Protein AF-A0A3M5G631-F1 (afdb_monomer)

Mean predicted aligned error: 11.25 Å

Radius of gyration: 17.72 Å; Cα contacts (8 Å, |Δi|>4): 140; chains: 1; bounding box: 40×28×52 Å

Solvent-accessible surface area (backbone atoms only — not comparable to full-atom values): 6366 Å² total; per-residue (Å²): 136,82,77,75,73,75,61,82,85,82,78,92,77,86,80,75,81,82,79,80,76,83,82,96,70,92,74,77,78,76,64,74,39,70,50,77,42,62,46,1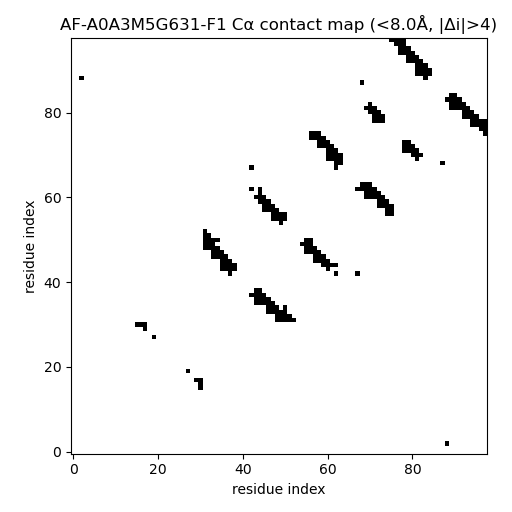00,86,70,46,66,37,33,36,32,40,28,49,97,49,98,75,48,45,52,36,38,40,44,61,42,93,92,50,101,45,68,39,32,39,40,44,86,58,32,38,37,41,42,42,61,47,99,86,70,48,77,74,47,74,49,77,43,76,106

Sequence (98 aa):
MSFQLRSFSQDLSAWAKPSCESSTLGFCDKGPVTTYDYNERGLEISRTEATGTTLARTTTIEWDPDRFLPIKVIEPNRVTVYSYNNQGCELTRQRAFR

Foldseek 3Di:
DDPDPPDDDDPPDDFDDQPPPDDDDPDSPDGFDKDFDADPVRHTQKIWTRPPDPPIWMKGFDDDPVDPHTQWIDTPFKIWGWDADPVRHTPDIDMDTD

pLDDT: mean 77.05, std 24.92, range [27.17, 97.94]

Nearest PDB structures (foldseek):
  8qjd-assembly2_B  TM=9.273E-01  e=2.723E-02  Salmonella bongori N268-08
  8uy4-assembly1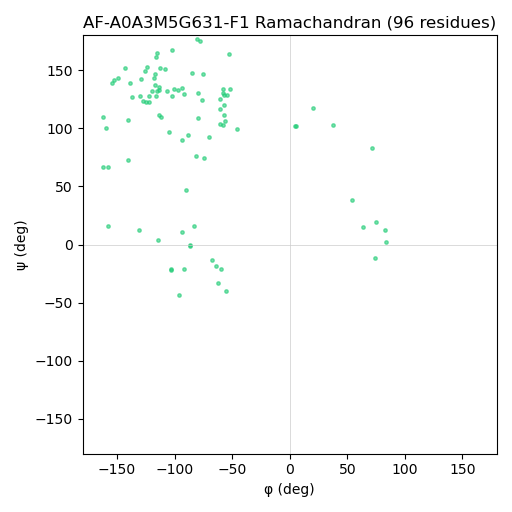_A  TM=8.794E-01  e=1.648E-02  Acinetobacter baumannii AB307-0294
  8qja-assembly2_B  TM=8.996E-01  e=1.623E-01  Advenella mimigardefordensis DPN7
  8qja-assembly1_A  TM=8.203E-01  e=1.815E-01  Advenella mimigardefordensis DPN7
  8qja-assembly4_D  TM=8.148E-01  e=2.682E-01  Advenella mimigardefordensis DPN7

Structure (mmCIF, N/CA/C/O backbone):
data_AF-A0A3M5G631-F1
#
_entry.id   AF-A0A3M5G631-F1
#
loop_
_atom_site.group_PDB
_atom_site.id
_atom_site.type_symbol
_atom_site.label_atom_id
_atom_site.label_alt_id
_atom_site.label_comp_id
_atom_site.label_asym_id
_atom_site.label_entity_id
_atom_site.label_seq_id
_atom_site.pdbx_PDB_ins_code
_atom_site.Cartn_x
_atom_site.Cartn_y
_atom_site.Cartn_z
_atom_site.occupancy
_atom_site.B_iso_or_equiv
_atom_site.auth_seq_id
_atom_site.auth_comp_id
_atom_site.auth_asym_id
_atom_site.auth_atom_id
_atom_site.pdbx_PDB_model_num
ATOM 1 N N . MET A 1 1 ? 19.122 -15.138 -6.296 1.00 29.42 1 MET A N 1
ATOM 2 C CA . MET A 1 1 ? 19.073 -14.136 -5.213 1.00 29.42 1 MET A CA 1
ATOM 3 C C . MET A 1 1 ? 17.623 -13.928 -4.834 1.00 29.42 1 MET A C 1
ATOM 5 O O . MET A 1 1 ? 16.899 -13.240 -5.538 1.00 29.42 1 MET A O 1
ATOM 9 N N . SER A 1 2 ? 17.182 -14.617 -3.790 1.00 27.27 2 SER A N 1
ATOM 10 C CA . SER A 1 2 ? 15.809 -14.537 -3.307 1.00 27.27 2 SER A CA 1
ATOM 11 C C . SER A 1 2 ? 15.685 -13.272 -2.472 1.00 27.27 2 SER A C 1
ATOM 13 O O . SER A 1 2 ? 16.273 -13.187 -1.394 1.00 27.27 2 SER A O 1
ATOM 15 N N . PHE A 1 3 ? 14.978 -12.271 -2.997 1.00 27.17 3 PHE A N 1
ATOM 16 C CA . PHE A 1 3 ? 14.546 -11.134 -2.197 1.00 27.17 3 PHE A CA 1
ATOM 17 C C . PHE A 1 3 ? 13.731 -11.703 -1.054 1.00 27.17 3 PHE A C 1
ATOM 19 O O . PHE A 1 3 ? 12.695 -12.331 -1.272 1.00 27.17 3 PHE A O 1
ATOM 26 N N . GLN A 1 4 ? 14.285 -11.591 0.150 1.00 28.52 4 GLN A N 1
ATOM 27 C CA . GLN A 1 4 ? 13.617 -12.039 1.348 1.00 28.52 4 GLN A CA 1
ATOM 28 C C . GLN A 1 4 ? 12.270 -11.329 1.415 1.00 28.52 4 GLN A C 1
ATOM 30 O O . GLN A 1 4 ? 12.192 -10.142 1.728 1.00 28.52 4 GLN A O 1
ATOM 35 N N . LEU A 1 5 ? 11.215 -12.092 1.130 1.00 30.02 5 LEU A N 1
ATOM 36 C CA . LEU A 1 5 ? 9.943 -11.962 1.810 1.00 30.02 5 LEU A CA 1
ATOM 37 C C . LEU A 1 5 ? 10.308 -11.875 3.288 1.00 30.02 5 LEU A C 1
ATOM 39 O O . LEU A 1 5 ? 10.655 -12.880 3.909 1.00 30.02 5 LEU A O 1
ATOM 43 N N . ARG A 1 6 ? 10.345 -10.658 3.837 1.00 31.39 6 ARG A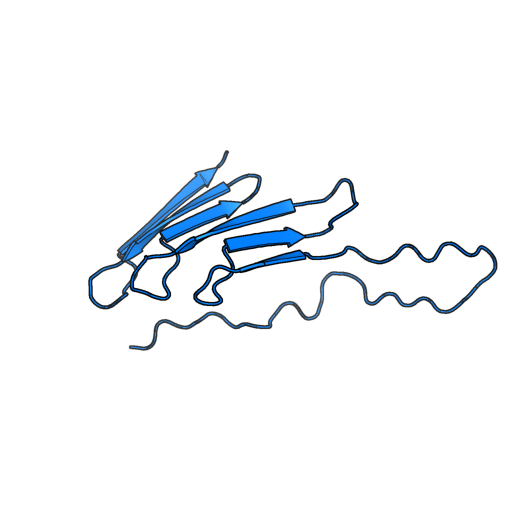 N 1
ATOM 44 C CA . ARG A 1 6 ? 10.238 -10.505 5.279 1.00 31.39 6 ARG A CA 1
ATOM 45 C C . ARG A 1 6 ? 8.905 -11.149 5.615 1.00 31.39 6 ARG A C 1
ATOM 47 O O . ARG A 1 6 ? 7.863 -10.599 5.272 1.00 31.39 6 ARG A O 1
ATOM 54 N N . SER A 1 7 ? 8.999 -12.363 6.147 1.00 28.81 7 SER A N 1
ATOM 55 C CA . SER A 1 7 ? 8.088 -12.998 7.088 1.00 28.81 7 SER A CA 1
ATOM 56 C C . SER A 1 7 ? 6.860 -12.117 7.347 1.00 28.81 7 SER A C 1
ATOM 58 O O . SER A 1 7 ? 6.955 -11.096 8.019 1.00 28.81 7 SER A O 1
ATOM 60 N N . PHE A 1 8 ? 5.705 -12.398 6.746 1.00 38.31 8 PHE A N 1
ATOM 61 C CA . PHE A 1 8 ? 4.757 -13.362 7.309 1.00 38.31 8 PHE A CA 1
ATOM 62 C C . PHE A 1 8 ? 5.191 -13.867 8.695 1.00 38.31 8 PHE A C 1
ATOM 64 O O . PHE A 1 8 ? 6.071 -14.713 8.812 1.00 38.31 8 PHE A O 1
ATOM 71 N N . SER A 1 9 ? 4.552 -13.324 9.734 1.00 36.09 9 SER A N 1
ATOM 72 C CA . SER A 1 9 ? 4.675 -13.720 11.142 1.00 36.09 9 SER A CA 1
ATOM 73 C C . SER A 1 9 ? 5.992 -13.362 11.844 1.00 36.09 9 SER A C 1
ATOM 75 O O . SER A 1 9 ? 6.852 -14.214 12.049 1.00 36.09 9 SER A O 1
ATOM 77 N N . GLN A 1 10 ? 6.094 -12.122 12.328 1.00 31.52 10 GLN A N 1
ATOM 78 C CA . GLN A 1 10 ? 6.817 -11.797 13.565 1.00 31.52 10 GLN A CA 1
ATOM 79 C C . GLN A 1 10 ? 6.303 -10.469 14.141 1.00 31.52 10 GLN A C 1
ATOM 81 O O . GLN A 1 10 ? 7.006 -9.470 14.203 1.00 31.52 10 GLN A O 1
ATOM 86 N N . ASP A 1 11 ? 5.047 -10.476 14.576 1.00 34.62 11 ASP A N 1
ATOM 87 C CA . ASP A 1 11 ? 4.694 -9.734 15.784 1.00 34.62 11 ASP A CA 1
ATOM 88 C C . ASP A 1 11 ? 3.692 -10.569 16.585 1.00 34.62 11 ASP A C 1
ATOM 90 O O . ASP A 1 11 ? 2.483 -10.358 16.583 1.00 34.62 11 ASP A O 1
ATOM 94 N N . LEU A 1 12 ? 4.215 -11.636 17.193 1.00 35.47 12 LEU A N 1
ATOM 95 C CA . LEU A 1 12 ? 3.475 -12.474 18.133 1.00 35.47 12 LEU A CA 1
ATOM 96 C C . LEU A 1 12 ? 3.476 -11.887 19.555 1.00 35.47 12 LEU A C 1
ATOM 98 O O . LEU A 1 12 ? 3.148 -12.604 20.500 1.00 35.47 12 LEU A O 1
ATOM 102 N N . SER A 1 13 ? 3.814 -10.609 19.761 1.00 34.03 13 SER A N 1
ATOM 103 C CA . SER A 1 13 ? 3.867 -10.071 21.122 1.00 34.03 13 SER A CA 1
ATOM 104 C C . SER A 1 13 ? 3.848 -8.545 21.204 1.00 34.03 13 SER A C 1
ATOM 106 O O . SER A 1 13 ? 4.818 -7.969 21.689 1.00 34.03 13 SER A O 1
ATOM 108 N N . ALA A 1 14 ? 2.747 -7.880 20.831 1.00 34.41 14 ALA A N 1
ATOM 109 C CA . ALA A 1 14 ? 2.553 -6.498 21.291 1.00 34.41 14 ALA A CA 1
ATOM 110 C C . ALA A 1 14 ? 1.119 -5.939 21.317 1.00 34.41 14 ALA A C 1
ATOM 112 O O . ALA A 1 14 ? 0.983 -4.729 21.440 1.00 34.41 14 ALA A O 1
ATOM 113 N N . TRP A 1 15 ? 0.042 -6.733 21.246 1.00 34.72 15 TRP A N 1
ATOM 114 C CA . TRP A 1 15 ? -1.284 -6.233 21.650 1.00 34.72 15 TRP A CA 1
ATOM 115 C C . TRP A 1 15 ? -2.272 -7.365 21.983 1.00 34.72 15 TRP A C 1
ATOM 117 O O . TRP A 1 15 ? -2.834 -8.025 21.120 1.00 34.72 15 TRP A O 1
ATOM 127 N N . ALA A 1 16 ? -2.410 -7.584 23.293 1.00 36.44 16 ALA A N 1
ATOM 128 C CA . ALA A 1 16 ? -3.495 -8.231 24.033 1.00 36.44 16 ALA A CA 1
ATOM 129 C C . ALA A 1 16 ? -4.189 -9.463 23.411 1.00 36.44 16 ALA A C 1
ATOM 131 O O . ALA A 1 16 ? -5.152 -9.359 22.654 1.00 36.44 16 ALA A O 1
ATOM 132 N N . LYS A 1 17 ? -3.829 -10.654 23.912 1.00 38.31 17 LYS A N 1
ATOM 133 C CA . LYS A 1 17 ? -4.803 -11.752 24.015 1.00 38.31 17 LYS A CA 1
ATOM 134 C C . LYS A 1 17 ? -5.983 -11.239 24.858 1.00 38.31 17 LYS A C 1
ATOM 136 O O . LYS A 1 17 ? -5.714 -10.740 25.953 1.00 38.31 17 LYS A O 1
ATOM 141 N N . PRO A 1 18 ? -7.253 -11.353 24.430 1.00 44.25 18 PRO A N 1
ATOM 142 C CA . PRO A 1 18 ? -8.366 -11.054 25.316 1.00 44.25 18 PRO A CA 1
ATOM 143 C C . PRO A 1 18 ? -8.430 -12.159 26.375 1.00 44.25 18 PRO A C 1
ATOM 145 O O . PRO A 1 18 ? -9.039 -13.206 26.168 1.00 44.25 18 PRO A O 1
ATOM 148 N N . SER A 1 19 ? -7.769 -11.950 27.513 1.00 49.69 19 SER A N 1
ATOM 149 C CA . SER A 1 19 ? -8.029 -12.713 28.731 1.00 49.69 19 SER A CA 1
ATOM 150 C C . SER A 1 19 ? -9.354 -12.221 29.313 1.00 49.69 19 SER A C 1
ATOM 152 O O . SER A 1 19 ? -9.385 -11.453 30.271 1.00 49.69 19 SER A O 1
ATOM 154 N N . CYS A 1 20 ? -10.471 -12.605 28.698 1.00 49.59 20 CYS A N 1
ATOM 155 C CA . CYS A 1 20 ? -11.768 -12.471 29.348 1.00 49.59 20 CYS A CA 1
ATOM 156 C C . CYS A 1 20 ? -11.939 -13.662 30.298 1.00 49.59 20 CYS A C 1
ATOM 158 O O . CYS A 1 20 ? -12.646 -14.618 29.996 1.00 49.59 20 CYS A O 1
ATOM 160 N N . GLU A 1 21 ? -11.262 -13.619 31.444 1.00 49.75 21 GLU A N 1
ATOM 161 C CA . GLU A 1 21 ? -11.658 -14.416 32.603 1.00 49.75 21 GLU A CA 1
ATOM 162 C C . GLU A 1 21 ? -12.560 -13.537 33.476 1.00 49.75 21 GLU A C 1
ATOM 164 O O . GLU A 1 21 ? -12.109 -12.739 34.288 1.00 49.75 21 GLU A O 1
ATOM 169 N N . SER A 1 22 ? -13.859 -13.624 33.172 1.00 54.03 22 SER A N 1
ATOM 170 C CA . SER A 1 22 ? -15.028 -13.393 34.034 1.00 54.03 22 SER A CA 1
ATOM 171 C C . SER A 1 22 ? -14.833 -12.565 35.314 1.00 54.03 22 SER A C 1
ATOM 173 O O . SER A 1 22 ? -14.256 -13.072 36.269 1.00 54.03 22 SER A O 1
ATOM 175 N N . SER A 1 23 ? -15.501 -11.402 35.425 1.00 47.06 23 SER A N 1
ATOM 176 C CA . SER A 1 23 ? -16.188 -10.968 36.666 1.00 47.06 23 SER A CA 1
ATOM 177 C C . SER A 1 23 ? -17.219 -9.841 36.418 1.00 47.06 23 SER A C 1
ATOM 179 O O . SER A 1 23 ? -16.877 -8.689 36.171 1.00 47.06 23 SER A O 1
ATOM 181 N N . THR A 1 24 ? -18.502 -10.189 36.543 1.00 53.41 24 THR A N 1
ATOM 182 C CA . THR A 1 24 ? -19.605 -9.383 37.123 1.00 53.41 24 THR A CA 1
ATOM 183 C C . THR A 1 24 ? -20.231 -8.184 36.379 1.00 53.41 24 THR A C 1
ATOM 185 O O . THR A 1 24 ? -21.322 -7.797 36.784 1.00 53.41 24 THR A O 1
ATOM 188 N N . LEU A 1 25 ? -19.708 -7.635 35.270 1.00 51.31 25 LEU A N 1
ATOM 189 C CA . LEU A 1 25 ? -20.395 -6.504 34.582 1.00 51.31 25 LEU A CA 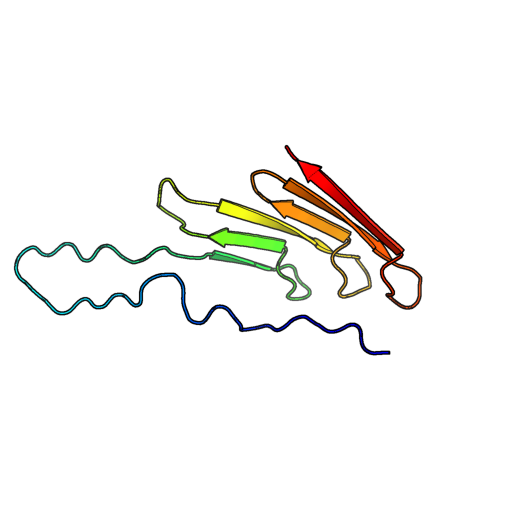1
ATOM 190 C C . LEU A 1 25 ? -20.610 -6.599 33.060 1.00 51.31 25 LEU A C 1
ATOM 192 O O . LEU A 1 25 ? -21.044 -5.628 32.453 1.00 51.31 25 LEU A O 1
ATOM 196 N N . GLY A 1 26 ? -20.414 -7.758 32.428 1.00 53.69 26 GLY A N 1
ATOM 197 C CA . GLY A 1 26 ? -20.978 -8.011 31.089 1.00 53.69 26 GLY A CA 1
ATOM 198 C C . GLY A 1 26 ? -20.489 -7.122 29.931 1.00 53.69 26 GLY A C 1
ATOM 199 O O . GLY A 1 26 ? -21.098 -7.157 28.867 1.00 53.69 26 GLY A O 1
ATOM 200 N N . PHE A 1 27 ? -19.391 -6.379 30.081 1.00 50.59 27 PHE A N 1
ATOM 201 C CA . PHE A 1 27 ? -18.719 -5.709 28.966 1.00 50.59 27 PHE A CA 1
ATOM 202 C C . PHE A 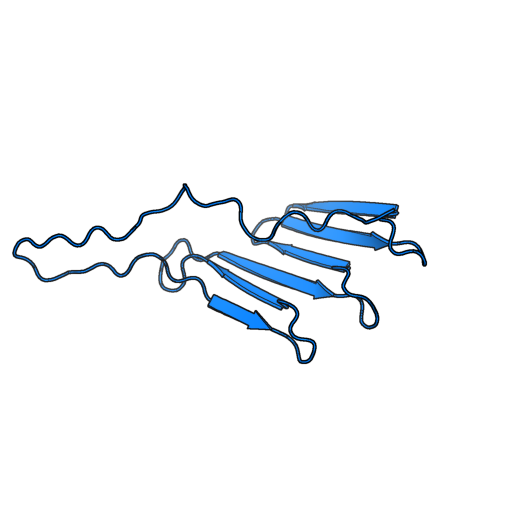1 27 ? -17.450 -6.481 28.612 1.00 50.59 27 PHE A C 1
ATOM 204 O O . PHE A 1 27 ? -16.414 -6.360 29.258 1.00 50.59 27 PHE A O 1
ATOM 211 N N . CYS A 1 28 ? -17.559 -7.341 27.601 1.00 54.44 28 CYS A N 1
ATOM 212 C CA . CYS A 1 28 ? -16.395 -7.890 26.922 1.00 54.44 28 CYS A CA 1
ATOM 213 C C . CYS A 1 28 ? -16.056 -6.907 25.805 1.00 54.44 28 CYS A C 1
ATOM 215 O O . CYS A 1 28 ? -16.657 -6.966 24.728 1.00 54.44 28 CYS A O 1
ATOM 217 N N . ASP A 1 29 ? -15.149 -5.971 26.085 1.00 59.47 29 ASP A N 1
ATOM 218 C CA . ASP A 1 29 ? -14.564 -5.136 25.044 1.00 59.47 29 ASP A CA 1
ATOM 219 C C . ASP A 1 29 ? -13.850 -6.074 24.076 1.00 59.47 29 ASP A C 1
ATOM 221 O O . ASP A 1 29 ? -12.805 -6.662 24.371 1.00 59.47 29 ASP A O 1
ATOM 225 N N . LYS A 1 30 ? -14.485 -6.303 22.927 1.00 67.38 30 LYS A N 1
ATOM 226 C CA . LYS A 1 30 ? -13.900 -7.079 21.842 1.00 67.38 30 LYS A CA 1
ATOM 227 C C . LYS A 1 30 ? -12.588 -6.378 21.499 1.00 67.38 30 LYS A C 1
ATOM 229 O O . LYS A 1 30 ? -12.596 -5.188 21.191 1.00 67.38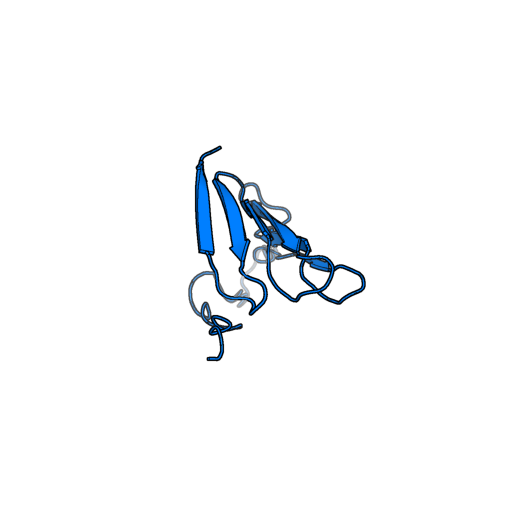 30 LYS A O 1
ATOM 234 N N . GLY A 1 31 ? -11.471 -7.097 21.620 1.00 66.69 31 GLY A N 1
ATOM 235 C CA . GLY A 1 31 ? -10.153 -6.560 21.293 1.00 66.69 31 GLY A CA 1
ATOM 236 C C . GLY A 1 31 ? -10.118 -5.951 19.882 1.00 66.69 31 GLY A C 1
ATOM 237 O O . GLY A 1 31 ? -11.017 -6.218 19.077 1.00 66.69 31 GLY A O 1
ATOM 238 N N . PRO A 1 32 ? -9.099 -5.134 19.569 1.00 76.94 32 PRO A N 1
ATOM 239 C CA . PRO A 1 32 ? -9.055 -4.404 18.309 1.00 76.94 32 PRO A CA 1
ATOM 240 C C . PRO A 1 32 ? -9.212 -5.365 17.123 1.00 76.94 32 PRO A C 1
ATOM 242 O O . PRO A 1 32 ? -8.524 -6.380 17.039 1.00 76.94 32 PRO A O 1
ATOM 245 N N . VAL A 1 33 ? -10.133 -5.070 16.208 1.00 87.06 33 VAL A N 1
ATOM 246 C CA . VAL A 1 33 ? -10.369 -5.923 15.037 1.00 87.06 33 VAL A CA 1
ATOM 247 C C . VAL A 1 33 ? -9.498 -5.435 13.884 1.00 87.06 33 VAL A C 1
ATOM 249 O O . VAL A 1 33 ? -9.524 -4.250 13.548 1.00 87.06 33 VAL A O 1
ATOM 252 N N . THR A 1 34 ? -8.752 -6.339 13.250 1.00 87.69 34 THR A N 1
ATOM 253 C CA . THR A 1 34 ? -8.030 -6.035 12.007 1.00 87.69 34 THR A CA 1
ATOM 254 C C . THR A 1 34 ? -8.789 -6.609 10.819 1.00 87.69 34 THR A C 1
ATOM 256 O O . THR A 1 34 ? -9.136 -7.789 10.816 1.00 87.69 34 THR A O 1
ATOM 259 N N . THR A 1 35 ? -9.057 -5.771 9.823 1.00 91.44 35 THR A N 1
ATOM 260 C CA . THR A 1 35 ? -9.726 -6.145 8.571 1.00 91.44 35 THR A CA 1
ATOM 261 C C . THR A 1 35 ? -8.756 -6.029 7.399 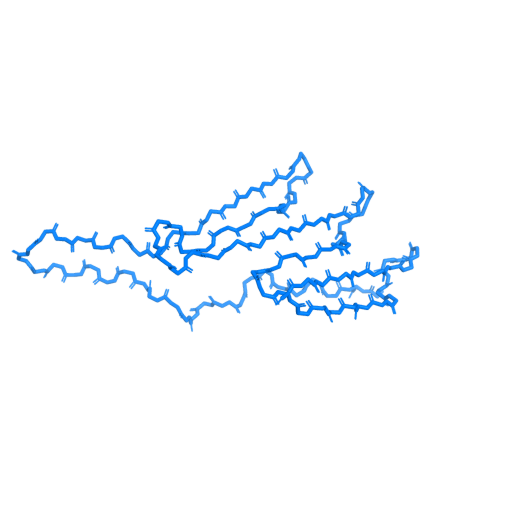1.00 91.44 35 THR A C 1
ATOM 263 O O . THR A 1 35 ? -7.803 -5.250 7.455 1.00 91.44 35 THR A O 1
ATOM 266 N N . TYR A 1 36 ? -8.978 -6.839 6.365 1.00 94.06 36 TYR A N 1
ATOM 267 C CA . TYR A 1 36 ? -8.106 -6.953 5.199 1.00 94.06 36 TYR A CA 1
ATOM 268 C C . TYR A 1 36 ? -8.950 -7.053 3.934 1.00 94.06 36 TYR A C 1
ATOM 270 O O . TYR A 1 36 ? -9.916 -7.815 3.908 1.00 94.06 36 TYR A O 1
ATOM 278 N N . ASP A 1 37 ? -8.518 -6.363 2.883 1.00 94.06 37 ASP A N 1
ATOM 279 C CA . ASP A 1 37 ? -9.053 -6.503 1.534 1.00 94.06 37 ASP A CA 1
ATOM 280 C C . ASP A 1 37 ? -7.960 -6.998 0.591 1.00 94.06 37 ASP A C 1
ATOM 282 O O . ASP A 1 37 ? -6.796 -6.589 0.678 1.00 94.06 37 ASP A O 1
ATOM 286 N N . TYR A 1 38 ? -8.353 -7.849 -0.352 1.00 95.94 38 TYR A N 1
ATOM 287 C CA . TYR A 1 38 ? -7.458 -8.483 -1.314 1.00 95.94 38 TYR A CA 1
ATOM 288 C C . TYR A 1 38 ? -7.943 -8.238 -2.744 1.00 95.94 38 TYR A C 1
ATOM 290 O O . TYR A 1 38 ? -9.142 -8.126 -2.990 1.00 95.94 38 TYR A O 1
ATOM 298 N N . ASN A 1 39 ? -7.014 -8.172 -3.698 1.00 93.00 39 ASN A N 1
ATOM 299 C CA . ASN A 1 39 ? -7.355 -8.159 -5.121 1.00 93.00 39 ASN A CA 1
ATOM 300 C C . ASN A 1 39 ? -7.646 -9.573 -5.660 1.00 93.00 39 ASN A C 1
ATOM 302 O O . ASN A 1 39 ? -7.470 -10.575 -4.968 1.00 93.00 39 ASN A O 1
ATOM 306 N N . GLU A 1 40 ? -8.024 -9.662 -6.938 1.00 95.69 40 GLU A N 1
ATOM 307 C CA . GLU A 1 40 ? -8.305 -10.927 -7.643 1.00 95.69 40 GLU A CA 1
ATOM 308 C C . GLU A 1 40 ? -7.105 -11.892 -7.683 1.00 95.69 40 GLU A C 1
ATOM 310 O O . GLU A 1 40 ? -7.274 -13.099 -7.839 1.00 95.69 40 GLU A O 1
ATOM 315 N N . ARG A 1 41 ? -5.882 -11.370 -7.503 1.00 95.06 41 ARG A N 1
ATOM 316 C CA . ARG A 1 41 ? -4.639 -12.153 -7.407 1.00 95.06 41 ARG A CA 1
ATOM 317 C C . ARG A 1 41 ? -4.350 -12.641 -5.979 1.00 95.06 41 ARG A C 1
ATOM 319 O O . ARG A 1 41 ? -3.322 -13.278 -5.765 1.00 95.06 41 ARG A O 1
ATOM 326 N N . GLY A 1 42 ? -5.209 -12.326 -5.008 1.00 93.94 42 GLY A N 1
ATOM 327 C CA . GLY A 1 42 ? -5.028 -12.663 -3.594 1.00 93.94 42 GLY A CA 1
ATOM 328 C C . GLY A 1 42 ? -3.988 -11.803 -2.868 1.00 93.94 42 GLY A C 1
ATOM 329 O O . GLY A 1 42 ? -3.484 -12.213 -1.824 1.00 93.94 42 GLY A O 1
ATOM 330 N N . LEU A 1 43 ? -3.634 -10.631 -3.404 1.00 92.50 43 LEU A N 1
ATOM 331 C CA . LEU A 1 43 ? -2.690 -9.699 -2.780 1.00 92.50 43 LEU A CA 1
ATOM 332 C C . LEU A 1 43 ? -3.426 -8.657 -1.945 1.00 92.50 43 LEU A C 1
ATOM 334 O O . LEU A 1 43 ? -4.414 -8.091 -2.407 1.00 92.50 43 LEU A O 1
ATOM 338 N N . GLU A 1 44 ? -2.929 -8.403 -0.732 1.00 94.25 44 GLU A N 1
ATOM 339 C CA . GLU A 1 44 ? -3.482 -7.412 0.201 1.00 94.25 44 GLU A CA 1
ATOM 340 C C . GLU A 1 44 ? -3.434 -6.024 -0.437 1.00 94.25 44 GLU A C 1
ATOM 342 O O . GLU A 1 44 ? -2.352 -5.517 -0.714 1.00 94.25 44 GLU A O 1
ATOM 347 N N . ILE A 1 45 ? -4.586 -5.404 -0.666 1.00 96.44 45 ILE A N 1
ATOM 348 C CA . ILE A 1 45 ? -4.680 -4.030 -1.182 1.00 96.44 45 ILE A CA 1
ATOM 349 C C . ILE A 1 45 ? -5.028 -3.031 -0.084 1.00 96.44 45 ILE A C 1
ATOM 351 O O . ILE A 1 45 ? -4.719 -1.849 -0.218 1.00 96.44 45 ILE A O 1
ATOM 355 N N . SER A 1 46 ? -5.629 -3.493 1.013 1.00 95.31 46 SER A N 1
ATOM 356 C CA . SER A 1 46 ? -5.974 -2.666 2.163 1.00 95.31 46 SER A CA 1
ATOM 357 C C . SER A 1 46 ? -5.921 -3.482 3.448 1.00 95.31 46 SER A C 1
ATOM 359 O O . SER A 1 46 ? -6.319 -4.646 3.473 1.00 95.31 46 SER A O 1
ATOM 361 N N . ARG A 1 47 ? -5.468 -2.851 4.528 1.00 95.38 47 ARG A N 1
ATOM 362 C CA . ARG A 1 47 ? -5.557 -3.363 5.892 1.00 95.38 47 ARG A CA 1
ATOM 363 C C . ARG A 1 47 ? -5.973 -2.250 6.829 1.00 95.38 47 ARG A C 1
ATOM 365 O O . ARG A 1 47 ? -5.293 -1.226 6.892 1.00 95.38 47 ARG A O 1
ATOM 372 N N . THR A 1 48 ? -7.022 -2.474 7.611 1.00 92.62 48 THR A N 1
ATOM 373 C CA . THR A 1 48 ? -7.432 -1.562 8.681 1.00 92.62 48 THR A CA 1
ATOM 374 C C . THR A 1 48 ? -7.245 -2.226 10.035 1.00 92.62 48 THR A C 1
ATOM 376 O O . THR A 1 48 ? -7.946 -3.169 10.397 1.00 92.62 48 THR A O 1
ATOM 379 N N . GLU A 1 49 ? -6.289 -1.715 10.799 1.00 88.94 49 GLU A N 1
ATOM 380 C CA . GLU A 1 49 ? -6.010 -2.118 12.176 1.00 88.94 49 GLU A CA 1
ATOM 381 C C . GLU A 1 49 ? -6.911 -1.349 13.144 1.00 88.94 49 GLU A C 1
ATOM 383 O O . GLU A 1 49 ? -7.247 -0.192 12.893 1.00 88.94 49 GLU A O 1
ATOM 388 N N . ALA A 1 50 ? -7.281 -1.983 14.262 1.00 88.81 50 ALA A N 1
ATOM 389 C CA . ALA A 1 50 ? -8.118 -1.399 15.316 1.00 88.81 50 ALA A CA 1
ATOM 390 C C . ALA A 1 50 ? -9.466 -0.834 14.822 1.00 88.81 50 ALA A C 1
ATOM 392 O O . ALA A 1 50 ? -9.959 0.190 15.306 1.00 88.81 50 ALA A O 1
ATOM 393 N N . THR A 1 51 ? -10.070 -1.538 13.865 1.00 80.06 51 THR A N 1
ATOM 394 C CA . THR A 1 51 ? -11.391 -1.248 13.302 1.00 80.06 51 THR A CA 1
ATOM 395 C C . THR A 1 51 ? -12.424 -1.107 14.421 1.00 80.06 51 THR A C 1
ATOM 397 O O . THR A 1 51 ? -12.472 -1.922 15.341 1.00 80.06 51 THR A O 1
ATOM 400 N N . GLY A 1 52 ? -13.254 -0.064 14.342 1.00 81.75 52 GLY A N 1
ATOM 401 C CA . GLY A 1 52 ? -14.277 0.233 15.350 1.00 81.75 52 GLY A CA 1
ATOM 402 C C . GLY A 1 52 ? -13.771 1.009 16.572 1.00 81.75 52 GLY A C 1
ATOM 403 O O . GLY A 1 52 ? -14.560 1.293 17.467 1.00 81.75 52 GLY A O 1
ATOM 404 N N . THR A 1 53 ? -12.489 1.390 16.608 1.00 84.00 53 THR A N 1
ATOM 405 C CA . THR A 1 53 ? -11.912 2.245 17.659 1.00 84.00 53 THR A CA 1
ATOM 406 C C . THR A 1 53 ? -11.447 3.591 17.095 1.00 84.00 53 THR A C 1
ATOM 408 O O . THR A 1 53 ? -11.263 3.747 15.888 1.00 84.00 53 THR A O 1
ATOM 411 N N . THR A 1 54 ? -11.187 4.570 17.966 1.00 85.31 54 THR A N 1
ATOM 412 C CA . THR A 1 54 ? -10.588 5.867 17.586 1.00 85.31 54 THR A CA 1
ATOM 413 C C . THR A 1 54 ? -9.134 5.755 17.122 1.00 85.31 54 THR A C 1
ATOM 415 O O . THR A 1 54 ? -8.598 6.697 16.544 1.00 85.31 54 THR A O 1
ATOM 418 N N . LEU A 1 55 ? -8.491 4.612 17.365 1.00 86.50 55 LEU A N 1
ATOM 419 C CA . LEU A 1 55 ? -7.113 4.331 16.972 1.00 86.50 55 LEU A CA 1
ATOM 420 C C . LEU A 1 55 ? -7.026 3.613 15.620 1.00 86.50 55 LEU A C 1
ATOM 422 O O . LEU A 1 55 ? -5.945 3.139 15.271 1.00 86.50 55 LEU A O 1
ATOM 426 N N . ALA A 1 56 ? -8.134 3.519 14.875 1.00 85.69 56 ALA A N 1
ATOM 427 C CA . ALA A 1 56 ? -8.172 2.825 13.598 1.00 85.69 56 ALA A CA 1
ATOM 428 C C . ALA A 1 56 ? -7.151 3.404 12.605 1.00 85.69 56 ALA A C 1
ATOM 430 O O . ALA A 1 56 ? -7.075 4.618 12.395 1.00 85.69 56 ALA A O 1
ATOM 431 N N . ARG A 1 57 ? -6.358 2.529 11.984 1.00 91.75 57 ARG A N 1
ATOM 432 C CA . ARG A 1 57 ? -5.315 2.902 11.017 1.00 91.75 57 ARG A CA 1
ATOM 433 C C . ARG A 1 57 ? -5.460 2.064 9.766 1.00 91.75 57 ARG A C 1
ATOM 435 O O . ARG A 1 57 ? -5.458 0.841 9.853 1.00 91.75 57 ARG A O 1
ATOM 442 N N . THR A 1 58 ? -5.522 2.721 8.614 1.00 94.00 58 THR A N 1
ATOM 443 C CA . THR A 1 58 ? -5.616 2.047 7.317 1.00 94.00 58 THR A CA 1
ATOM 444 C C . THR A 1 58 ? -4.295 2.141 6.570 1.00 94.00 58 THR A C 1
ATOM 446 O O . THR A 1 58 ? -3.716 3.222 6.457 1.00 94.00 58 THR A O 1
ATOM 449 N N . THR A 1 59 ? -3.842 1.003 6.056 1.00 95.75 59 THR A N 1
ATOM 450 C CA . THR A 1 59 ? -2.721 0.885 5.127 1.00 95.75 59 THR A CA 1
ATOM 451 C C . THR A 1 59 ? -3.246 0.405 3.784 1.00 95.75 59 THR A C 1
ATOM 453 O O . THR A 1 59 ? -3.997 -0.561 3.739 1.00 95.75 59 THR A O 1
ATOM 456 N N . THR A 1 60 ? -2.839 1.046 2.695 1.00 97.31 60 THR A N 1
ATOM 457 C CA . THR A 1 60 ? -3.185 0.642 1.326 1.00 97.31 60 THR A CA 1
ATOM 458 C C . THR A 1 60 ? -1.917 0.260 0.577 1.00 97.31 60 THR A C 1
ATOM 460 O O . THR A 1 60 ? -0.906 0.957 0.690 1.00 97.31 60 THR A O 1
ATOM 463 N N . ILE A 1 61 ? -1.960 -0.824 -0.193 1.00 96.31 61 ILE A N 1
ATOM 464 C CA . ILE A 1 61 ? -0.821 -1.311 -0.977 1.00 96.31 61 ILE A CA 1
ATOM 465 C C . ILE A 1 61 ? -1.227 -1.377 -2.449 1.00 96.31 61 ILE A C 1
ATOM 467 O O . ILE A 1 61 ? -2.182 -2.057 -2.818 1.00 96.31 61 ILE A O 1
ATOM 471 N N . GLU A 1 62 ? -0.477 -0.681 -3.299 1.00 97.31 62 GLU A N 1
ATOM 472 C CA . GLU A 1 62 ? -0.565 -0.822 -4.751 1.00 97.31 62 GLU A CA 1
ATOM 473 C C . GLU A 1 62 ? 0.540 -1.779 -5.212 1.00 97.31 62 GLU A C 1
ATOM 475 O O . GLU A 1 62 ? 1.706 -1.648 -4.821 1.00 97.31 62 GLU A O 1
ATOM 480 N N . TRP A 1 63 ? 0.171 -2.739 -6.055 1.00 97.62 63 TRP A N 1
ATOM 481 C CA . TRP A 1 63 ? 1.059 -3.785 -6.560 1.00 97.62 63 TRP A CA 1
ATOM 482 C C . TRP A 1 63 ? 1.395 -3.562 -8.031 1.00 97.62 63 TRP A C 1
ATOM 484 O O . TRP A 1 63 ? 0.593 -3.017 -8.787 1.00 97.62 63 TRP A O 1
ATOM 494 N N . ASP A 1 64 ? 2.572 -4.028 -8.440 1.00 95.38 64 ASP A N 1
ATOM 495 C CA . ASP A 1 64 ? 2.920 -4.199 -9.851 1.00 95.38 64 ASP A CA 1
ATOM 496 C C . ASP A 1 64 ? 1.894 -5.150 -10.519 1.00 95.38 64 ASP A C 1
ATOM 498 O O . ASP A 1 64 ? 1.544 -6.185 -9.932 1.00 95.38 64 ASP A O 1
ATOM 502 N N . PRO A 1 65 ? 1.373 -4.816 -11.715 1.00 93.94 65 PRO A N 1
ATOM 503 C CA . PRO A 1 65 ? 0.307 -5.586 -12.360 1.00 93.94 65 PRO A CA 1
ATOM 504 C C . PRO A 1 65 ? 0.722 -7.022 -12.695 1.00 93.94 65 PRO A C 1
ATOM 506 O O . PRO A 1 65 ? -0.099 -7.932 -12.565 1.00 93.94 65 PRO A O 1
ATOM 509 N N . ASP A 1 66 ? 1.994 -7.236 -13.028 1.00 93.88 66 ASP A N 1
ATOM 510 C CA . ASP A 1 66 ? 2.516 -8.521 -13.499 1.00 93.88 66 ASP A CA 1
ATOM 511 C C . ASP A 1 66 ? 3.305 -9.257 -12.412 1.00 93.88 66 ASP A C 1
ATOM 513 O O . ASP A 1 66 ? 3.492 -10.475 -12.468 1.00 93.88 66 ASP A O 1
ATOM 517 N N . ARG A 1 67 ? 3.791 -8.530 -11.399 1.00 92.94 67 ARG A N 1
ATOM 518 C CA . ARG A 1 67 ? 4.692 -9.065 -10.370 1.00 92.94 67 ARG A CA 1
ATOM 519 C C . ARG A 1 67 ? 4.066 -9.035 -8.984 1.00 92.94 67 ARG A C 1
ATOM 521 O O . ARG A 1 67 ? 3.092 -8.344 -8.716 1.00 92.94 67 ARG A O 1
ATOM 528 N N . PHE A 1 68 ? 4.616 -9.821 -8.069 1.00 94.69 68 PHE A N 1
ATOM 529 C CA . PHE A 1 68 ? 4.221 -9.833 -6.655 1.00 94.69 68 PHE A CA 1
ATOM 530 C C . PHE A 1 68 ? 5.054 -8.819 -5.855 1.00 94.69 68 PHE A C 1
ATOM 532 O O . PHE A 1 68 ? 5.633 -9.150 -4.824 1.00 94.69 68 PHE A O 1
ATOM 539 N N . LEU A 1 69 ? 5.183 -7.599 -6.389 1.00 94.88 69 LEU A N 1
ATOM 540 C CA . LEU A 1 69 ? 6.029 -6.536 -5.843 1.00 94.88 69 LEU A CA 1
ATOM 541 C C . LEU A 1 69 ? 5.182 -5.289 -5.550 1.00 94.88 69 LEU A C 1
ATOM 543 O O . LEU A 1 69 ? 4.463 -4.838 -6.443 1.00 94.88 69 LEU A O 1
ATOM 547 N N . PRO A 1 70 ? 5.237 -4.728 -4.331 1.00 96.19 70 PRO A N 1
ATOM 548 C CA . PRO A 1 70 ? 4.485 -3.528 -3.995 1.00 96.19 70 PRO A CA 1
ATOM 549 C C . PRO A 1 70 ? 5.170 -2.306 -4.604 1.00 96.19 70 PRO A C 1
ATOM 551 O O . PRO A 1 70 ? 6.333 -2.046 -4.324 1.00 96.19 70 PRO A O 1
ATOM 554 N N . ILE A 1 71 ? 4.460 -1.521 -5.404 1.00 97.50 71 ILE A N 1
ATOM 555 C CA . ILE A 1 71 ? 5.001 -0.288 -6.001 1.00 97.50 71 ILE A CA 1
ATOM 556 C C . ILE A 1 71 ? 4.724 0.936 -5.127 1.00 97.50 71 ILE A C 1
ATOM 558 O O . ILE A 1 71 ? 5.441 1.936 -5.202 1.00 97.50 71 ILE A O 1
ATOM 562 N N . LYS A 1 72 ? 3.723 0.855 -4.244 1.00 97.56 72 LYS A N 1
ATOM 563 C CA . LYS A 1 72 ? 3.372 1.940 -3.331 1.00 97.56 72 LYS A CA 1
ATOM 564 C C . LYS A 1 72 ? 2.677 1.412 -2.088 1.00 97.56 72 LYS A C 1
ATOM 566 O O . LYS A 1 72 ? 1.812 0.549 -2.169 1.00 97.56 72 LYS A O 1
ATOM 571 N N . VAL A 1 73 ? 3.032 1.976 -0.944 1.00 97.00 73 VAL A N 1
ATOM 572 C CA . VAL A 1 73 ? 2.404 1.704 0.348 1.00 97.00 73 VAL A CA 1
ATOM 573 C C . VAL A 1 73 ? 1.995 3.035 0.959 1.00 97.00 73 VAL A C 1
ATOM 575 O O . VAL A 1 73 ? 2.819 3.938 1.114 1.00 97.00 73 VAL A O 1
ATOM 578 N N . ILE A 1 74 ? 0.716 3.169 1.280 1.00 96.75 74 ILE A N 1
ATOM 579 C CA . ILE A 1 74 ? 0.119 4.365 1.864 1.00 96.75 74 ILE A CA 1
ATOM 580 C C . ILE A 1 74 ? -0.286 4.019 3.290 1.00 96.75 74 ILE A C 1
ATOM 582 O O . ILE A 1 74 ? -1.223 3.263 3.502 1.00 96.75 74 ILE A O 1
ATOM 586 N N . GLU A 1 75 ? 0.418 4.588 4.256 1.00 93.81 75 GLU A N 1
ATOM 587 C CA . GLU A 1 75 ? 0.107 4.544 5.683 1.00 93.81 75 GLU A CA 1
ATOM 588 C C . GLU A 1 75 ? -0.527 5.887 6.107 1.00 93.81 75 GLU A C 1
ATOM 590 O O . GLU A 1 75 ? -0.454 6.874 5.361 1.00 93.81 75 GLU A O 1
ATOM 595 N N . PRO A 1 76 ? -1.120 5.987 7.312 1.00 92.88 76 PRO A N 1
ATOM 596 C CA . PRO A 1 76 ? -1.818 7.202 7.740 1.00 92.88 76 PRO A CA 1
ATOM 597 C C . PRO A 1 76 ? -0.965 8.478 7.677 1.00 92.88 76 PRO A C 1
ATOM 599 O O . PRO A 1 76 ? -1.448 9.526 7.259 1.00 92.88 76 PRO A O 1
ATOM 602 N N . ASN A 1 77 ? 0.311 8.388 8.051 1.00 93.38 77 ASN A N 1
ATOM 603 C CA . ASN A 1 77 ? 1.233 9.524 8.153 1.00 93.38 77 ASN A CA 1
ATOM 604 C C . ASN A 1 77 ? 2.395 9.464 7.152 1.00 93.38 77 ASN A C 1
ATOM 606 O O . ASN A 1 77 ? 3.316 10.279 7.221 1.00 93.38 77 ASN A O 1
ATOM 610 N N . ARG A 1 78 ? 2.407 8.471 6.260 1.00 93.81 78 ARG A N 1
ATOM 611 C CA . ARG A 1 78 ? 3.548 8.215 5.386 1.00 93.81 78 ARG A CA 1
ATOM 612 C C . ARG A 1 78 ? 3.118 7.547 4.096 1.00 93.81 78 ARG A C 1
ATOM 614 O O . ARG A 1 78 ? 2.295 6.644 4.086 1.00 93.81 78 ARG A O 1
ATOM 621 N N . VAL A 1 79 ? 3.746 7.947 3.004 1.00 96.75 79 VAL A N 1
ATOM 622 C CA . VAL A 1 79 ? 3.689 7.241 1.728 1.00 96.75 79 VAL A CA 1
ATOM 623 C C . VAL A 1 79 ? 5.082 6.732 1.407 1.00 96.75 79 VAL A C 1
ATOM 625 O O . VAL A 1 79 ? 6.060 7.477 1.493 1.00 96.75 79 VAL A O 1
ATOM 628 N N . THR A 1 80 ? 5.173 5.462 1.030 1.00 96.50 80 THR A N 1
ATOM 629 C CA . THR A 1 80 ? 6.395 4.853 0.511 1.00 96.50 80 THR A CA 1
ATOM 630 C C . THR A 1 80 ? 6.173 4.430 -0.934 1.00 96.50 80 THR A C 1
ATOM 632 O O . THR A 1 80 ? 5.214 3.721 -1.220 1.00 96.50 80 THR A O 1
ATOM 635 N N . VAL A 1 81 ? 7.051 4.849 -1.841 1.00 97.94 81 VAL A N 1
ATOM 636 C CA . VAL A 1 81 ? 7.043 4.460 -3.259 1.00 97.94 81 VAL A CA 1
ATOM 637 C C . VAL A 1 81 ? 8.291 3.635 -3.539 1.00 97.94 81 VAL A C 1
ATOM 639 O O . VAL A 1 81 ? 9.387 4.004 -3.107 1.00 97.94 81 VAL A O 1
ATOM 642 N N . TYR A 1 82 ? 8.122 2.532 -4.259 1.00 96.75 82 TYR A N 1
ATOM 643 C CA . TYR A 1 82 ? 9.189 1.611 -4.629 1.00 96.75 82 TYR A CA 1
ATOM 644 C C . TYR A 1 82 ? 9.358 1.569 -6.145 1.00 96.75 82 TYR A C 1
ATOM 646 O O . TYR A 1 82 ? 8.390 1.659 -6.898 1.00 96.75 82 TYR A O 1
ATOM 654 N N . SER A 1 83 ? 10.593 1.370 -6.596 1.00 95.88 83 SER A N 1
ATOM 655 C 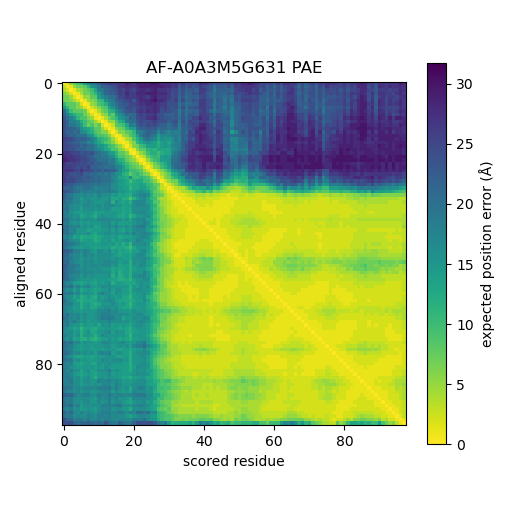CA . SER A 1 83 ? 10.882 1.031 -7.990 1.00 95.88 83 SER A CA 1
ATOM 656 C C . SER A 1 83 ? 11.775 -0.196 -8.046 1.00 95.88 83 SER A C 1
ATOM 658 O O . SER A 1 83 ? 12.724 -0.290 -7.265 1.00 95.88 83 SER A O 1
ATOM 660 N N . TYR A 1 84 ? 11.545 -1.070 -9.018 1.00 95.88 84 TYR A N 1
ATOM 661 C CA . TYR A 1 84 ? 12.306 -2.302 -9.198 1.00 95.88 84 TYR A CA 1
ATOM 662 C C . TYR A 1 84 ? 12.905 -2.368 -10.601 1.00 95.88 84 TYR A C 1
ATOM 664 O O . TYR A 1 84 ? 12.363 -1.797 -11.546 1.00 95.88 84 TYR A O 1
ATOM 672 N N . ASN A 1 85 ? 14.020 -3.079 -10.746 1.00 94.56 85 ASN A N 1
ATOM 673 C CA . ASN A 1 85 ? 14.521 -3.474 -12.056 1.00 94.56 85 ASN A CA 1
ATOM 674 C C . ASN A 1 85 ? 13.726 -4.681 -12.601 1.00 94.56 85 ASN A C 1
ATOM 676 O O . ASN A 1 85 ? 12.912 -5.286 -11.901 1.00 94.56 85 ASN A O 1
ATOM 680 N N . ASN A 1 86 ? 14.007 -5.088 -13.841 1.00 94.50 86 ASN A N 1
ATOM 681 C CA . ASN A 1 86 ? 13.303 -6.205 -14.486 1.00 94.50 86 ASN A CA 1
ATOM 682 C C . ASN A 1 86 ? 13.504 -7.567 -13.799 1.00 94.50 86 ASN A C 1
ATOM 684 O O . ASN A 1 86 ? 12.715 -8.479 -14.027 1.00 94.50 86 ASN A O 1
ATOM 688 N N . GLN A 1 87 ? 14.539 -7.712 -12.968 1.00 95.38 87 GLN A N 1
ATOM 689 C CA . GLN A 1 87 ? 14.806 -8.921 -12.185 1.00 95.38 87 GLN A CA 1
ATOM 690 C C . GLN A 1 87 ? 14.058 -8.920 -10.839 1.00 95.38 87 GLN A C 1
ATOM 692 O O . GLN A 1 87 ? 14.177 -9.877 -10.076 1.00 95.38 87 GLN A O 1
ATOM 697 N N . 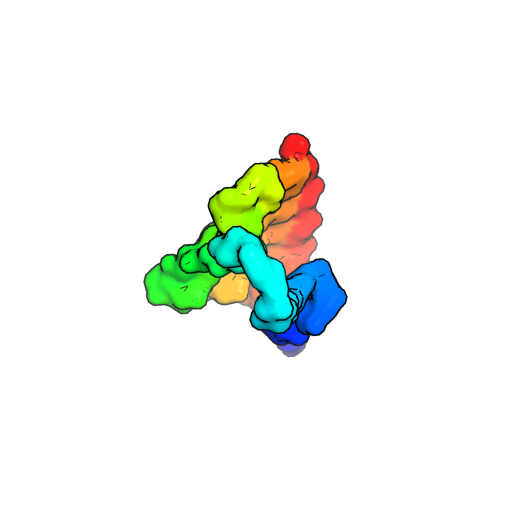GLY A 1 88 ? 13.304 -7.857 -10.536 1.00 93.44 88 GLY A N 1
ATOM 698 C CA . GLY A 1 88 ? 12.603 -7.677 -9.267 1.00 93.44 88 GLY A CA 1
ATOM 699 C C . GLY A 1 88 ? 13.480 -7.125 -8.141 1.00 93.44 88 GLY A C 1
ATOM 700 O O . GLY A 1 88 ? 13.061 -7.137 -6.987 1.00 93.44 88 GLY A O 1
ATOM 701 N N . CYS A 1 89 ? 14.682 -6.630 -8.446 1.00 95.38 89 CYS A N 1
ATOM 702 C CA . CYS A 1 89 ? 15.543 -5.990 -7.456 1.00 95.38 89 CYS A CA 1
ATOM 703 C C . CYS A 1 89 ? 15.101 -4.547 -7.208 1.00 95.38 89 CYS A C 1
ATOM 705 O O . CYS A 1 89 ? 14.952 -3.786 -8.163 1.00 95.38 89 CYS A O 1
ATOM 707 N N . GLU A 1 90 ? 14.947 -4.153 -5.941 1.00 95.44 90 GLU A N 1
ATOM 708 C CA . GLU A 1 90 ? 14.646 -2.765 -5.565 1.00 95.44 90 GLU A CA 1
ATOM 709 C C . GLU A 1 90 ? 15.775 -1.833 -6.033 1.00 95.44 90 GLU A C 1
ATOM 711 O O . GLU A 1 90 ? 16.944 -2.044 -5.717 1.00 95.44 90 GLU A O 1
ATOM 716 N N . LEU A 1 91 ? 15.414 -0.808 -6.802 1.00 96.50 91 LEU A N 1
ATOM 717 C CA . LEU A 1 91 ? 16.309 0.263 -7.238 1.00 96.50 91 LEU A CA 1
ATOM 718 C C . LEU A 1 91 ? 16.196 1.483 -6.329 1.00 96.50 91 LEU A C 1
ATOM 720 O O . LEU A 1 91 ? 17.203 2.092 -5.978 1.00 96.50 91 LEU A O 1
ATOM 724 N N . THR A 1 92 ? 14.969 1.857 -5.964 1.00 96.06 92 THR A N 1
ATOM 725 C CA . THR A 1 92 ? 14.714 3.022 -5.119 1.00 96.06 92 THR A CA 1
ATOM 726 C C . THR A 1 92 ? 13.566 2.760 -4.161 1.00 96.06 92 THR A C 1
ATOM 728 O O . THR A 1 92 ? 12.645 1.992 -4.451 1.00 96.06 92 THR A O 1
ATOM 731 N N . ARG A 1 93 ? 13.632 3.454 -3.024 1.00 96.75 93 ARG A N 1
ATOM 732 C CA . ARG A 1 93 ? 12.575 3.520 -2.024 1.00 96.75 93 ARG A CA 1
ATOM 733 C C . ARG A 1 93 ? 12.484 4.935 -1.494 1.00 96.75 93 ARG A C 1
ATOM 735 O O . ARG A 1 93 ? 13.335 5.376 -0.719 1.00 96.75 93 ARG A O 1
ATOM 742 N N . GLN A 1 94 ? 11.435 5.628 -1.897 1.00 97.25 94 GLN A N 1
ATOM 743 C CA . GLN A 1 94 ? 11.165 6.999 -1.494 1.00 97.25 94 GLN A CA 1
ATOM 744 C C . GLN A 1 94 ? 10.112 7.000 -0.398 1.00 97.25 94 GLN A C 1
ATOM 746 O O . GLN A 1 94 ? 9.110 6.301 -0.501 1.00 97.25 94 GLN A O 1
ATOM 751 N N . ARG A 1 95 ? 10.347 7.764 0.667 1.00 96.75 95 ARG A N 1
ATOM 752 C CA . ARG A 1 95 ? 9.428 7.889 1.800 1.00 96.75 95 ARG A CA 1
ATOM 753 C C . ARG A 1 95 ? 9.109 9.358 1.998 1.00 96.75 95 ARG A C 1
ATOM 755 O O . ARG A 1 95 ? 10.024 10.147 2.209 1.00 96.75 95 ARG A O 1
ATOM 762 N N . ALA A 1 96 ? 7.831 9.695 1.951 1.00 94.12 96 ALA A N 1
ATOM 763 C CA . ALA A 1 96 ? 7.331 11.031 2.228 1.00 94.12 96 ALA A CA 1
ATOM 764 C C . ALA A 1 96 ? 6.368 10.960 3.409 1.00 94.12 96 ALA A C 1
ATOM 766 O O . ALA A 1 96 ? 5.492 10.095 3.445 1.00 94.12 96 ALA A O 1
ATOM 767 N N . PHE A 1 97 ? 6.541 11.851 4.378 1.00 93.75 97 PHE A N 1
ATOM 768 C CA . PHE A 1 97 ? 5.539 12.052 5.418 1.00 93.75 97 PHE A CA 1
ATOM 769 C C . PHE A 1 97 ? 4.365 12.841 4.835 1.00 93.75 97 PHE A C 1
ATOM 771 O O . PHE A 1 97 ? 4.557 13.636 3.913 1.00 93.75 97 PHE A O 1
ATOM 778 N N . ARG A 1 98 ? 3.165 12.556 5.330 1.00 76.19 98 ARG A N 1
ATOM 779 C CA . ARG A 1 98 ? 1.945 13.283 4.975 1.00 76.19 98 ARG A CA 1
ATOM 780 C C . ARG A 1 98 ? 1.689 14.427 5.938 1.00 76.19 98 ARG A C 1
ATOM 782 O O . ARG A 1 98 ? 2.028 14.258 7.130 1.00 76.19 98 ARG A O 1
#

Secondary structure (DSSP, 8-state):
-------S----SSS--------SS----PPPEEEEEE-TTS-EEEEEEEETSTT-EEEEEEE-SSSS-EEEEEETTEEEEEEE-TTS-EEEEEEEE-

Organism: Pseudomonas savastanoi (NCBI:txid29438)